Protein AF-A0A6G1EBF3-F1 (afdb_monomer_lite)

Sequence (66 aa):
MSSRSRSRARPSPASARITDEQIGDLVSKLQALLPEARLRSSDRVPSARVLQETCSYIRSLHRELK

pLDDT: mean 78.62, std 15.23, range [43.69, 95.31]

InterPro domains:
  IPR011598 Myc-type, basic helix-loop-helix (bHLH) domain [PS50888] (7-61)
  IPR036638 Helix-loop-helix DNA-binding domain superfamily [SSF47459] (4-65)
  IPR044293 Transcription factor PRE [PF23174] (19-65)
  IPR044293 Transcription factor PRE [PTHR46446] (1-65)

Organism: NCBI:txid110450

Foldseek 3Di:
DDDPPPPPPDPDPDPPPCDVVNVVVVLVVLLVPQPCSVVVVPDDDDSVVSVVSSVVVVVVVVVVVD

Secondary structure (DSSP, 8-state):
----------------PPPHHHHHHHHHHHHHH-TTTTT-TTS---HHHHHHHHHHHHHHHHHHT-

Structure (mmCIF, N/CA/C/O backbone):
data_AF-A0A6G1EBF3-F1
#
_entry.id   AF-A0A6G1EBF3-F1
#
loop_
_atom_site.group_PDB
_atom_site.id
_atom_site.type_symbol
_atom_site.label_atom_id
_atom_site.label_alt_id
_atom_site.label_comp_id
_atom_site.label_asym_id
_atom_site.label_entity_id
_atom_site.label_seq_id
_atom_site.pdbx_PDB_ins_code
_atom_site.Cartn_x
_atom_site.Cartn_y
_atom_site.Cartn_z
_atom_site.occupancy
_atom_site.B_iso_or_equiv
_atom_site.auth_seq_id
_atom_site.auth_comp_id
_atom_site.auth_asym_id
_atom_site.auth_atom_id
_atom_site.pdbx_PDB_model_num
ATOM 1 N N . MET A 1 1 ? 41.379 37.877 -29.659 1.00 43.69 1 MET A N 1
ATOM 2 C CA . MET A 1 1 ? 40.600 36.650 -29.943 1.00 43.69 1 MET A CA 1
ATOM 3 C C . MET A 1 1 ? 39.928 36.217 -28.648 1.00 43.69 1 MET A C 1
ATOM 5 O O . MET A 1 1 ? 40.630 35.881 -27.708 1.00 43.69 1 MET A O 1
ATOM 9 N N . SER A 1 2 ? 38.604 36.358 -28.542 1.00 45.94 2 SER A N 1
ATOM 10 C CA . SER A 1 2 ? 37.868 36.109 -27.294 1.00 45.94 2 SER A CA 1
ATOM 11 C C . SER A 1 2 ? 37.350 34.670 -27.280 1.00 45.94 2 SER A C 1
ATOM 13 O O . SER A 1 2 ? 36.503 34.299 -28.097 1.00 45.94 2 SER A O 1
ATOM 15 N N . SER A 1 3 ? 37.903 33.846 -26.393 1.00 51.84 3 SER A N 1
ATOM 16 C CA . SER A 1 3 ? 37.508 32.451 -26.206 1.00 51.84 3 SER A CA 1
ATOM 17 C C . SER A 1 3 ? 36.101 32.393 -25.612 1.00 51.84 3 SER A C 1
ATOM 19 O O . SER A 1 3 ? 35.907 32.577 -24.413 1.00 51.84 3 SER A O 1
ATOM 21 N N . ARG A 1 4 ? 35.094 32.157 -26.460 1.00 62.47 4 ARG A N 1
ATOM 22 C CA . ARG A 1 4 ? 33.717 31.901 -26.021 1.00 62.47 4 ARG A CA 1
ATOM 23 C C . ARG A 1 4 ? 33.654 30.530 -25.356 1.00 62.47 4 ARG A C 1
ATOM 25 O O . ARG A 1 4 ? 33.492 29.514 -26.031 1.00 62.47 4 ARG A O 1
ATOM 32 N N . SER A 1 5 ? 33.771 30.518 -24.033 1.00 62.56 5 SER A N 1
ATOM 33 C CA . SER A 1 5 ? 33.462 29.368 -23.188 1.00 62.56 5 SER A CA 1
ATOM 34 C C . SER A 1 5 ? 32.026 28.919 -23.456 1.00 62.56 5 SER A C 1
ATOM 36 O O . SER A 1 5 ? 31.064 29.538 -23.006 1.00 62.56 5 SER A O 1
ATOM 38 N N . ARG A 1 6 ? 31.869 27.851 -24.245 1.00 65.44 6 ARG A N 1
ATOM 39 C CA . ARG A 1 6 ? 30.586 27.172 -24.433 1.00 65.44 6 ARG A CA 1
ATOM 40 C C . ARG A 1 6 ? 30.294 26.399 -23.155 1.00 65.44 6 ARG A C 1
ATOM 42 O O . ARG A 1 6 ? 30.724 25.258 -23.010 1.00 65.44 6 ARG A O 1
ATOM 49 N N . SER A 1 7 ? 29.595 27.048 -22.227 1.00 61.25 7 SER A N 1
ATOM 50 C CA . SER A 1 7 ? 28.993 26.409 -21.060 1.00 61.25 7 SER A CA 1
ATOM 51 C C . SER A 1 7 ? 28.138 25.241 -21.537 1.00 61.25 7 SER A C 1
ATOM 53 O O . SER A 1 7 ? 27.046 25.418 -22.074 1.00 61.25 7 SER A O 1
ATOM 55 N N . ARG A 1 8 ? 28.686 24.033 -21.413 1.00 66.50 8 ARG A N 1
ATOM 56 C CA . ARG A 1 8 ? 28.014 22.786 -21.756 1.00 66.50 8 ARG A CA 1
ATOM 57 C C . ARG A 1 8 ? 26.926 22.595 -20.709 1.00 66.50 8 ARG A C 1
ATOM 59 O O . ARG A 1 8 ? 27.220 22.215 -19.579 1.00 66.50 8 ARG A O 1
ATOM 66 N N . ALA A 1 9 ? 25.694 22.955 -21.061 1.00 65.31 9 ALA A N 1
ATOM 67 C CA . ALA A 1 9 ? 24.533 22.738 -20.215 1.00 65.31 9 ALA A CA 1
ATOM 68 C C . ALA A 1 9 ? 24.515 21.259 -19.807 1.00 65.31 9 ALA A C 1
ATOM 70 O O . ALA A 1 9 ? 24.415 20.378 -20.663 1.00 65.31 9 ALA A O 1
ATOM 71 N N . ARG A 1 10 ? 24.694 20.982 -18.508 1.00 66.19 10 ARG A N 1
ATOM 72 C CA . ARG A 1 10 ? 24.445 19.646 -17.959 1.00 66.19 10 ARG A CA 1
ATOM 73 C C . ARG A 1 10 ? 22.979 19.348 -18.265 1.00 66.19 10 ARG A C 1
ATOM 75 O O . ARG A 1 10 ? 22.144 20.163 -17.873 1.00 66.19 10 ARG A O 1
ATOM 82 N N . PRO A 1 11 ? 22.646 18.252 -18.966 1.00 64.75 11 PRO A N 1
ATOM 83 C CA . PRO A 1 11 ? 21.258 17.849 -19.064 1.00 64.75 11 PRO A CA 1
ATOM 84 C C . PRO A 1 11 ? 20.772 17.624 -17.633 1.00 64.75 11 PRO A C 1
ATOM 86 O O . PRO A 1 11 ? 21.286 16.759 -16.922 1.00 64.75 11 PRO A O 1
ATOM 89 N N . SER A 1 12 ? 19.848 18.472 -17.183 1.00 64.31 12 SER A N 1
ATOM 90 C CA . SER A 1 12 ? 19.093 18.224 -15.961 1.00 64.31 12 SER A CA 1
ATOM 91 C C . SER A 1 12 ? 18.510 16.819 -16.081 1.00 64.31 12 SER A C 1
ATOM 93 O O . SER A 1 12 ? 18.010 16.495 -17.164 1.00 64.31 12 SER A O 1
ATOM 95 N N . PRO A 1 13 ? 18.588 15.971 -15.040 1.00 64.44 13 PRO A N 1
ATOM 96 C CA . PRO A 1 13 ? 17.924 14.681 -15.078 1.00 64.4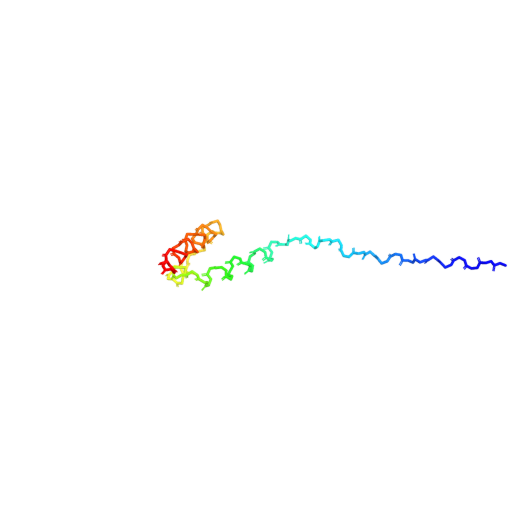4 13 PRO A CA 1
ATOM 97 C C . PRO A 1 13 ? 16.450 14.974 -15.339 1.00 64.44 13 PRO A C 1
ATOM 99 O O . PRO A 1 13 ? 15.768 15.573 -14.506 1.00 64.44 13 PRO A O 1
ATOM 102 N N . ALA A 1 14 ? 16.000 14.658 -16.554 1.00 61.00 14 ALA A N 1
ATOM 103 C CA . ALA A 1 14 ? 14.599 14.706 -16.912 1.00 61.00 14 ALA A CA 1
ATOM 104 C C . ALA A 1 14 ? 13.867 13.954 -15.806 1.00 61.00 14 ALA A C 1
ATOM 106 O O . ALA A 1 14 ? 14.296 12.846 -15.483 1.00 61.00 14 ALA A O 1
ATOM 107 N N . SER A 1 15 ? 12.871 14.604 -15.190 1.00 62.41 15 SER A N 1
ATOM 108 C CA . SER A 1 15 ? 12.018 14.050 -14.133 1.00 62.41 15 SER A CA 1
ATOM 109 C C . SER A 1 15 ? 11.911 12.540 -14.324 1.00 62.41 15 SER A C 1
ATOM 111 O O . SER A 1 15 ? 11.376 12.099 -15.344 1.00 62.41 15 SER A O 1
ATOM 113 N N . ALA A 1 16 ? 12.602 11.785 -13.459 1.00 68.50 16 ALA A N 1
ATOM 114 C CA . ALA A 1 16 ? 12.845 10.369 -13.680 1.00 68.50 16 ALA A CA 1
ATOM 115 C C . ALA A 1 16 ? 11.485 9.709 -13.884 1.00 68.50 16 ALA A C 1
ATOM 117 O O . ALA A 1 16 ? 10.642 9.742 -12.986 1.00 68.50 16 ALA A O 1
ATOM 118 N N . ARG A 1 17 ? 11.233 9.215 -15.102 1.00 81.75 17 ARG A N 1
ATOM 119 C CA . ARG A 1 17 ? 9.978 8.533 -15.405 1.00 81.75 17 ARG A CA 1
ATOM 120 C C . ARG A 1 17 ? 9.868 7.384 -14.417 1.00 81.75 17 ARG A C 1
ATOM 122 O O . ARG A 1 17 ? 10.789 6.576 -14.335 1.00 81.75 17 ARG A O 1
ATOM 129 N N . ILE A 1 18 ? 8.776 7.370 -13.660 1.00 86.00 18 ILE A N 1
ATOM 130 C CA . ILE A 1 18 ? 8.481 6.292 -12.722 1.00 86.00 18 ILE A CA 1
ATOM 131 C C . ILE A 1 18 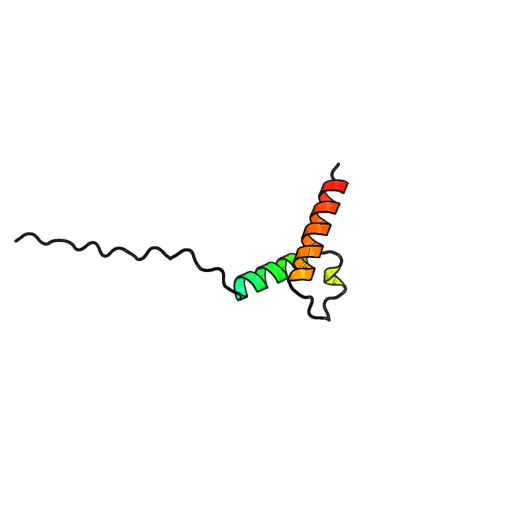? 8.499 4.989 -13.522 1.00 86.00 18 ILE A C 1
ATOM 133 O O . ILE A 1 18 ? 7.815 4.898 -14.544 1.00 86.00 18 ILE A O 1
ATOM 137 N N . THR A 1 19 ? 9.312 4.029 -13.091 1.00 89.81 19 THR A N 1
ATOM 138 C CA . THR A 1 19 ? 9.433 2.732 -13.765 1.00 89.81 19 THR A CA 1
ATOM 139 C C . THR A 1 19 ? 8.498 1.698 -13.142 1.00 89.81 19 THR A C 1
ATOM 141 O O . THR A 1 19 ? 8.089 1.832 -11.984 1.00 89.81 19 THR A O 1
ATOM 144 N N . ASP A 1 20 ? 8.160 0.652 -13.895 1.00 88.94 20 ASP A N 1
ATOM 145 C CA . ASP A 1 20 ? 7.288 -0.423 -13.408 1.00 88.94 20 ASP A CA 1
ATOM 146 C C . ASP A 1 20 ? 7.904 -1.168 -12.215 1.00 88.94 20 ASP A C 1
ATOM 148 O O . ASP A 1 20 ? 7.181 -1.608 -11.321 1.00 88.94 20 ASP A O 1
ATOM 152 N N . GLU A 1 21 ? 9.236 -1.241 -12.133 1.00 90.38 21 GLU A N 1
ATOM 153 C CA . GLU A 1 21 ? 9.943 -1.805 -10.979 1.00 90.38 21 GLU A CA 1
ATOM 154 C C . GLU A 1 21 ? 9.709 -0.959 -9.725 1.00 90.38 21 GLU A C 1
ATOM 156 O O . GLU A 1 21 ? 9.385 -1.493 -8.666 1.00 90.38 21 GLU A O 1
ATOM 161 N N . GLN A 1 22 ? 9.784 0.372 -9.847 1.00 92.44 22 GLN A N 1
ATOM 162 C CA . GLN A 1 22 ? 9.506 1.280 -8.731 1.00 92.44 22 GLN A CA 1
ATOM 163 C C . GLN A 1 22 ? 8.046 1.180 -8.268 1.00 92.44 22 GLN A C 1
ATOM 165 O O . GLN A 1 22 ? 7.766 1.265 -7.069 1.00 92.44 22 GLN A O 1
ATOM 170 N N . ILE A 1 23 ? 7.114 0.975 -9.204 1.00 90.81 23 ILE A N 1
ATOM 171 C CA . ILE A 1 23 ? 5.700 0.726 -8.896 1.00 90.81 23 ILE A CA 1
ATOM 172 C C . ILE A 1 23 ? 5.551 -0.617 -8.167 1.00 90.81 23 ILE A C 1
ATOM 174 O O . ILE A 1 23 ? 4.860 -0.683 -7.149 1.00 90.81 23 ILE A O 1
ATOM 178 N N . GLY A 1 24 ? 6.223 -1.670 -8.637 1.00 90.94 24 GLY A N 1
ATOM 179 C CA . GLY A 1 24 ? 6.223 -2.994 -8.012 1.00 90.94 24 GLY A CA 1
ATOM 180 C C . GLY A 1 24 ? 6.766 -2.983 -6.580 1.00 90.94 24 GLY A C 1
ATOM 181 O O . GLY A 1 24 ? 6.141 -3.545 -5.675 1.00 90.94 24 GLY A O 1
ATOM 182 N N . ASP A 1 25 ? 7.872 -2.278 -6.345 1.00 92.06 25 ASP A N 1
ATOM 183 C CA . ASP A 1 25 ? 8.459 -2.102 -5.014 1.00 92.06 25 ASP A CA 1
ATOM 184 C C . ASP A 1 25 ? 7.505 -1.373 -4.065 1.00 92.06 25 ASP A C 1
ATOM 186 O O . ASP A 1 25 ? 7.363 -1.743 -2.895 1.00 92.06 25 ASP A O 1
ATOM 190 N N . LEU A 1 26 ? 6.827 -0.333 -4.559 1.00 93.38 26 LEU A N 1
ATOM 191 C CA . LEU A 1 26 ? 5.848 0.406 -3.772 1.00 93.38 26 LEU A CA 1
ATOM 192 C C . LEU A 1 26 ? 4.654 -0.477 -3.398 1.00 93.38 26 LEU A C 1
ATOM 194 O O . LEU A 1 26 ? 4.261 -0.509 -2.233 1.00 93.38 26 LEU A O 1
ATOM 198 N N . VAL A 1 27 ? 4.108 -1.228 -4.357 1.00 91.06 27 VAL A N 1
ATOM 199 C CA . VAL A 1 27 ? 2.999 -2.165 -4.115 1.00 91.06 27 VAL A CA 1
ATOM 200 C C . VAL A 1 27 ? 3.404 -3.230 -3.095 1.00 91.06 27 VAL A C 1
ATOM 202 O O . VAL A 1 27 ? 2.640 -3.503 -2.172 1.00 91.06 27 VAL A O 1
ATOM 205 N N . SER A 1 28 ? 4.624 -3.763 -3.191 1.00 89.00 28 SER A N 1
ATOM 206 C CA . SER A 1 28 ? 5.148 -4.755 -2.242 1.00 89.00 28 SER A CA 1
ATOM 207 C C . SER A 1 28 ? 5.239 -4.194 -0.818 1.00 89.00 28 SER A C 1
ATOM 209 O O . SER A 1 28 ? 4.851 -4.854 0.148 1.00 89.00 28 SER A O 1
ATOM 211 N N . LYS A 1 29 ? 5.688 -2.940 -0.672 1.00 92.31 29 LYS A N 1
ATOM 212 C CA . LYS A 1 29 ? 5.718 -2.245 0.625 1.00 92.31 29 LYS A CA 1
ATOM 213 C C . LYS A 1 29 ? 4.317 -2.021 1.190 1.00 92.31 29 LYS A C 1
ATOM 215 O O . LYS A 1 29 ? 4.110 -2.251 2.377 1.00 92.31 29 LYS A O 1
ATOM 220 N N . LEU A 1 30 ? 3.357 -1.608 0.360 1.00 92.38 30 LEU A N 1
ATOM 221 C CA . LEU A 1 30 ? 1.962 -1.441 0.783 1.00 92.38 30 LEU A CA 1
ATOM 222 C C . LEU A 1 30 ? 1.358 -2.766 1.252 1.00 92.38 30 LEU A C 1
ATOM 224 O O . LEU A 1 30 ? 0.741 -2.820 2.313 1.00 92.38 30 LEU A O 1
ATOM 228 N N . GLN A 1 31 ? 1.608 -3.849 0.516 1.00 88.81 31 GLN A N 1
ATOM 229 C CA . GLN A 1 31 ? 1.137 -5.181 0.877 1.00 88.81 31 GLN A CA 1
ATOM 230 C C . GLN A 1 31 ? 1.664 -5.630 2.251 1.00 88.81 31 GLN A C 1
ATOM 232 O O . GLN A 1 31 ? 0.911 -6.187 3.044 1.00 88.81 31 GLN A O 1
ATOM 237 N N . ALA A 1 32 ? 2.926 -5.341 2.582 1.00 87.00 32 ALA A N 1
ATOM 238 C CA . ALA A 1 32 ? 3.509 -5.697 3.879 1.00 87.00 32 ALA A CA 1
ATOM 239 C C . ALA A 1 32 ? 2.854 -4.978 5.079 1.00 87.00 32 ALA A C 1
ATOM 241 O O . ALA A 1 32 ? 2.925 -5.470 6.213 1.00 87.00 32 ALA A O 1
ATOM 242 N N . LEU A 1 33 ? 2.222 -3.824 4.848 1.00 89.75 33 LEU A N 1
ATOM 243 C CA . LEU A 1 33 ? 1.539 -3.030 5.874 1.00 89.75 33 LEU A CA 1
ATOM 244 C C . LEU A 1 33 ? 0.085 -3.458 6.097 1.00 89.75 33 LEU A C 1
ATOM 246 O O . LEU A 1 33 ? -0.514 -3.073 7.100 1.00 89.75 33 LEU A O 1
ATOM 250 N N . LEU A 1 34 ? -0.481 -4.250 5.18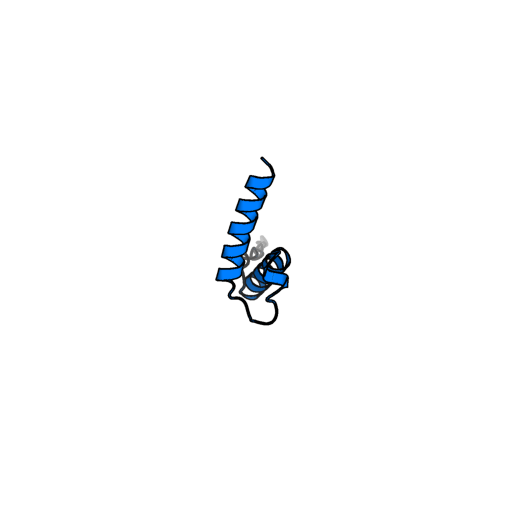7 1.00 88.19 34 LEU A N 1
ATOM 251 C CA . LEU A 1 34 ? -1.858 -4.706 5.282 1.00 88.19 34 LEU A CA 1
ATOM 252 C C . LEU A 1 34 ? -1.986 -5.904 6.235 1.00 88.19 34 LEU A C 1
ATOM 254 O O . LEU A 1 34 ? -1.271 -6.896 6.066 1.00 88.19 34 LEU A O 1
ATOM 258 N N . PRO A 1 35 ? -2.918 -5.861 7.206 1.00 80.00 35 PRO A N 1
ATOM 259 C CA . PRO A 1 35 ? -3.116 -6.962 8.147 1.00 80.00 35 PRO A CA 1
ATOM 260 C C . PRO A 1 35 ? -3.591 -8.252 7.458 1.00 80.00 35 PRO A C 1
ATOM 262 O O . PRO A 1 35 ? -3.134 -9.336 7.817 1.00 80.00 35 PRO A O 1
ATOM 265 N N . GLU A 1 36 ? -4.436 -8.156 6.426 1.00 65.69 36 GLU A N 1
ATOM 266 C CA . GLU A 1 36 ? -4.984 -9.329 5.725 1.00 65.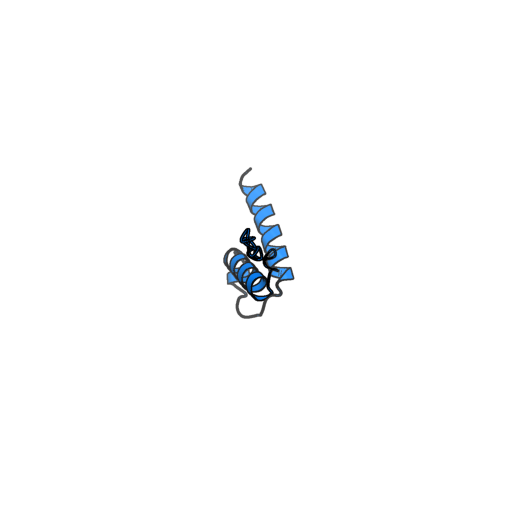69 36 GLU A CA 1
ATOM 267 C C . GLU A 1 36 ? -4.077 -9.880 4.615 1.00 65.69 36 GLU A C 1
ATOM 269 O O . GLU A 1 36 ? -4.066 -11.086 4.355 1.00 65.69 36 GLU A O 1
ATOM 274 N N . ALA A 1 37 ? -3.247 -9.035 3.998 1.00 63.25 37 ALA A N 1
ATOM 275 C CA . ALA A 1 37 ? -2.372 -9.464 2.908 1.00 63.25 37 ALA A CA 1
ATOM 276 C C . ALA A 1 37 ? -1.259 -10.422 3.370 1.00 63.25 37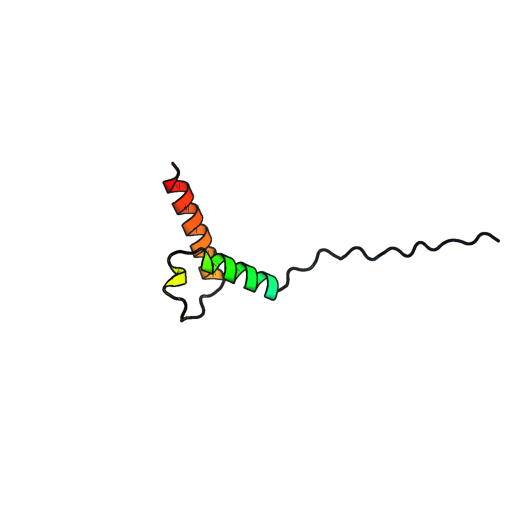 ALA A C 1
ATOM 278 O O . ALA A 1 37 ? -0.714 -11.177 2.563 1.00 63.25 37 ALA A O 1
ATOM 279 N N . ARG A 1 38 ? -0.957 -10.441 4.676 1.00 60.41 38 ARG A N 1
ATOM 280 C CA . ARG A 1 38 ? -0.010 -11.384 5.290 1.00 60.41 38 ARG A CA 1
ATOM 281 C C . ARG A 1 38 ? -0.525 -12.827 5.319 1.00 60.41 38 ARG A C 1
ATOM 283 O O . ARG A 1 38 ? 0.292 -13.740 5.321 1.00 60.41 38 ARG A O 1
ATOM 290 N N . LEU A 1 39 ? -1.844 -13.047 5.314 1.00 55.44 39 LEU A N 1
ATOM 291 C CA . LEU A 1 39 ? -2.446 -14.389 5.391 1.00 55.44 39 LEU A CA 1
ATOM 292 C C . LEU A 1 39 ? -2.640 -15.048 4.018 1.00 55.44 39 LEU A C 1
ATOM 294 O O . LEU A 1 39 ? -2.787 -16.264 3.933 1.00 55.44 39 LEU A O 1
ATOM 298 N N . ARG A 1 40 ? -2.653 -14.258 2.938 1.00 61.06 40 ARG A N 1
ATOM 299 C CA . ARG A 1 40 ? -2.996 -14.710 1.575 1.00 61.06 40 ARG A CA 1
ATOM 300 C C . ARG A 1 40 ? -1.799 -14.745 0.619 1.00 61.06 40 ARG A C 1
ATOM 302 O O . ARG A 1 40 ? -1.988 -14.848 -0.588 1.00 61.06 40 ARG A O 1
ATOM 309 N N . SER A 1 41 ? -0.577 -14.689 1.152 1.00 54.84 41 SER A N 1
ATOM 310 C CA . SER A 1 41 ? 0.679 -14.481 0.409 1.00 54.84 41 SER A CA 1
ATOM 311 C C . SER A 1 41 ? 1.057 -15.566 -0.610 1.00 54.84 41 SER A C 1
ATOM 313 O O . SER A 1 41 ? 2.051 -15.400 -1.313 1.00 54.84 41 SER A O 1
ATOM 315 N N . SER A 1 42 ? 0.292 -16.655 -0.719 1.00 58.06 42 SER A N 1
ATOM 316 C CA . SER A 1 42 ? 0.581 -17.723 -1.679 1.00 58.06 42 SER A CA 1
ATOM 317 C C . SER A 1 42 ? -0.004 -17.481 -3.073 1.00 58.06 42 SER A C 1
ATOM 319 O O . SER A 1 42 ? 0.463 -18.114 -4.016 1.00 58.06 42 SER A O 1
ATOM 321 N N . ASP A 1 43 ? -0.983 -16.582 -3.223 1.00 60.53 43 ASP A N 1
ATOM 322 C CA . ASP A 1 43 ? -1.544 -16.225 -4.528 1.00 60.53 43 ASP A CA 1
ATOM 323 C C . ASP A 1 43 ? -1.155 -14.794 -4.893 1.00 60.53 43 ASP A C 1
ATOM 325 O O . ASP A 1 43 ? -1.208 -13.879 -4.069 1.00 60.53 43 ASP A O 1
ATOM 329 N N . ARG A 1 44 ? -0.724 -14.592 -6.138 1.00 71.00 44 ARG A N 1
ATOM 330 C CA . ARG A 1 44 ? -0.225 -13.306 -6.639 1.00 71.00 44 ARG A CA 1
ATOM 331 C C . ARG A 1 44 ? -1.357 -12.272 -6.635 1.00 71.00 44 ARG A C 1
ATOM 333 O O . ARG A 1 44 ? -2.117 -12.169 -7.596 1.00 71.00 44 ARG A O 1
ATOM 340 N N . VAL A 1 45 ? -1.476 -11.505 -5.551 1.00 78.00 45 VAL A N 1
ATOM 341 C CA . VAL A 1 45 ? -2.518 -10.481 -5.398 1.00 78.00 45 VAL A CA 1
ATOM 342 C C . VAL A 1 45 ? -2.306 -9.373 -6.442 1.00 78.00 45 VAL A C 1
ATOM 344 O O . VAL A 1 45 ? -1.208 -8.820 -6.531 1.00 78.00 45 VAL A O 1
ATOM 347 N N . PRO A 1 46 ? -3.328 -9.009 -7.240 1.00 87.69 46 PRO A N 1
ATOM 348 C CA . PRO A 1 46 ? -3.218 -7.911 -8.197 1.00 87.69 46 PRO A CA 1
ATOM 349 C C . PRO A 1 46 ? -2.921 -6.573 -7.507 1.00 87.69 46 PRO A C 1
ATOM 351 O O . PRO A 1 46 ? -3.546 -6.248 -6.496 1.00 87.69 46 PRO A O 1
ATOM 354 N N . SER A 1 47 ? -2.068 -5.729 -8.098 1.00 88.31 47 SER A N 1
ATOM 355 C CA . SER A 1 47 ? -1.717 -4.410 -7.538 1.00 88.31 47 SER A CA 1
ATOM 356 C C . SER A 1 47 ? -2.940 -3.537 -7.233 1.00 88.31 47 SER A C 1
ATOM 358 O O . SER A 1 47 ? -2.982 -2.854 -6.214 1.00 88.31 47 SER A O 1
ATOM 360 N N . ALA A 1 48 ? -3.978 -3.603 -8.073 1.00 90.25 48 ALA A N 1
ATOM 361 C CA . ALA A 1 48 ? -5.229 -2.874 -7.859 1.00 90.25 48 ALA A CA 1
ATOM 362 C C . ALA A 1 48 ? -5.940 -3.276 -6.552 1.00 90.25 48 ALA A C 1
ATOM 364 O O . ALA A 1 48 ? -6.488 -2.419 -5.860 1.00 90.25 48 ALA A O 1
ATOM 365 N N . ARG A 1 49 ? -5.891 -4.564 -6.184 1.00 88.94 49 ARG A N 1
ATOM 366 C CA . ARG A 1 49 ? -6.449 -5.062 -4.920 1.00 88.94 49 ARG A CA 1
ATOM 367 C C . ARG A 1 49 ? -5.654 -4.552 -3.724 1.00 88.94 49 ARG A C 1
ATOM 369 O O . ARG A 1 49 ? -6.260 -4.022 -2.799 1.00 88.94 49 ARG A O 1
ATOM 376 N N . VAL A 1 50 ? -4.322 -4.619 -3.789 1.00 90.56 50 VAL A N 1
ATOM 377 C CA . VAL A 1 50 ? -3.437 -4.091 -2.733 1.00 90.56 50 VAL A CA 1
ATOM 378 C C . VAL A 1 50 ? -3.720 -2.609 -2.476 1.00 90.56 50 VAL A C 1
ATOM 380 O O . VAL A 1 50 ? -3.860 -2.189 -1.328 1.00 90.56 50 VAL A O 1
ATOM 383 N N . LEU A 1 51 ? -3.870 -1.808 -3.534 1.00 93.00 51 LEU A N 1
ATOM 384 C CA . LEU A 1 51 ? -4.193 -0.384 -3.411 1.00 93.00 51 LEU A CA 1
ATOM 385 C C . LEU A 1 51 ? -5.568 -0.161 -2.759 1.00 93.00 51 LEU A C 1
ATOM 387 O O . LEU A 1 51 ? -5.693 0.650 -1.840 1.00 93.00 51 LEU A O 1
ATOM 391 N N . GLN A 1 52 ? -6.592 -0.907 -3.187 1.00 93.50 52 GLN A N 1
ATOM 392 C CA . GLN A 1 52 ? -7.944 -0.810 -2.630 1.00 93.50 52 GLN A CA 1
ATOM 393 C C . GLN A 1 52 ? -7.990 -1.161 -1.135 1.00 93.50 52 GLN A C 1
ATOM 395 O O . GLN A 1 52 ? -8.631 -0.453 -0.347 1.00 93.50 52 GLN A O 1
ATOM 400 N N . GLU A 1 53 ? -7.331 -2.249 -0.741 1.00 91.94 53 GLU A N 1
ATOM 401 C CA . GLU A 1 53 ? -7.245 -2.679 0.655 1.00 91.94 53 GLU A CA 1
ATOM 402 C C . GLU A 1 53 ? -6.494 -1.647 1.491 1.00 91.94 53 GLU A C 1
ATOM 404 O O . GLU A 1 53 ? -6.981 -1.255 2.549 1.00 91.94 53 GLU A O 1
ATOM 409 N N . THR A 1 54 ? -5.388 -1.106 0.970 1.00 93.81 54 THR A N 1
ATOM 410 C CA . THR A 1 54 ? -4.615 -0.046 1.638 1.00 93.81 54 THR A CA 1
ATOM 411 C C . THR A 1 54 ? -5.487 1.173 1.924 1.00 93.81 54 THR A C 1
ATOM 413 O O . THR A 1 54 ? -5.558 1.634 3.064 1.00 93.81 54 THR A O 1
ATOM 416 N N . CYS A 1 55 ? -6.217 1.679 0.926 1.00 95.00 55 CYS A N 1
ATOM 417 C CA . CYS A 1 55 ? -7.117 2.817 1.122 1.00 95.00 55 CYS A CA 1
ATOM 418 C C . CYS A 1 55 ? -8.244 2.512 2.118 1.00 95.00 55 CYS A C 1
ATOM 420 O O . CYS A 1 55 ? -8.705 3.398 2.838 1.00 95.00 55 CYS A O 1
ATOM 422 N N . SER A 1 56 ? -8.728 1.273 2.155 1.00 94.00 56 SER A N 1
ATOM 423 C CA . SER A 1 56 ? -9.772 0.861 3.096 1.00 94.00 56 SER A CA 1
ATOM 424 C C . SER A 1 56 ? -9.240 0.786 4.524 1.00 94.00 56 SER A C 1
ATOM 426 O O . SER A 1 56 ? -9.886 1.316 5.425 1.00 94.00 56 SER A O 1
ATOM 428 N N . TYR A 1 57 ? -8.033 0.254 4.704 1.00 93.38 57 TYR A N 1
ATOM 429 C CA . TYR A 1 57 ? -7.357 0.173 5.994 1.00 93.38 57 TYR A CA 1
ATOM 430 C C . TYR A 1 57 ? -6.999 1.554 6.560 1.00 93.38 57 TYR A C 1
ATOM 432 O O . TYR A 1 57 ? -7.289 1.851 7.713 1.00 93.38 57 TYR A O 1
ATOM 440 N N . ILE A 1 58 ? -6.475 2.469 5.739 1.00 94.12 58 ILE A N 1
ATOM 441 C CA . ILE A 1 58 ? -6.232 3.855 6.179 1.00 94.12 58 ILE A CA 1
ATOM 442 C C . ILE A 1 58 ? -7.540 4.512 6.652 1.00 94.12 58 ILE A C 1
ATOM 444 O O . ILE A 1 58 ? -7.566 5.208 7.668 1.00 94.12 58 ILE A O 1
ATOM 448 N N . ARG A 1 59 ? -8.652 4.276 5.939 1.00 95.31 59 ARG A N 1
ATOM 449 C CA . ARG A 1 59 ? -9.966 4.805 6.331 1.00 95.31 59 ARG A CA 1
ATOM 450 C C . ARG A 1 59 ? -10.477 4.217 7.645 1.00 95.31 59 ARG A C 1
ATOM 452 O O . ARG A 1 59 ? -11.141 4.955 8.370 1.00 95.31 59 ARG A O 1
ATOM 459 N N . SER A 1 60 ? -10.220 2.941 7.945 1.00 93.25 60 SER A N 1
ATOM 460 C CA . SER A 1 60 ? -10.606 2.346 9.233 1.00 93.25 60 SER A CA 1
ATOM 461 C C . SER A 1 60 ? -9.741 2.884 10.370 1.00 93.25 60 SER A C 1
ATOM 463 O O . SER A 1 60 ? -10.293 3.361 11.356 1.00 93.25 60 SER A O 1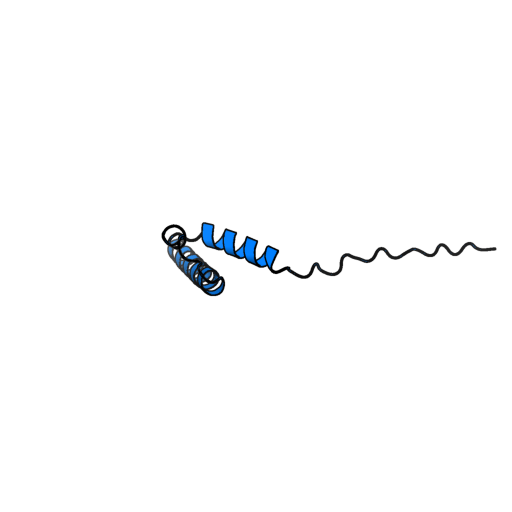
ATOM 465 N N . LEU A 1 61 ? -8.421 2.961 10.180 1.00 93.44 61 LEU A N 1
ATOM 466 C CA . LEU A 1 61 ? -7.500 3.527 11.171 1.00 93.44 61 LEU A CA 1
ATOM 467 C C . LEU A 1 61 ? -7.864 4.969 11.547 1.00 93.44 61 LEU A C 1
ATOM 469 O O . LEU A 1 61 ? -7.926 5.317 12.722 1.00 93.44 61 LEU A O 1
ATOM 473 N N . HIS A 1 62 ? -8.189 5.815 10.566 1.00 93.56 62 HIS A N 1
ATOM 474 C CA . HIS A 1 62 ? -8.648 7.182 10.842 1.00 93.56 62 HIS A CA 1
ATOM 475 C C . HIS A 1 62 ? -9.975 7.261 11.614 1.00 93.56 62 HIS A C 1
ATOM 477 O O . HIS A 1 62 ? -10.285 8.316 12.166 1.00 93.56 62 HIS A O 1
ATOM 483 N N . ARG A 1 63 ? -10.793 6.201 11.616 1.00 94.44 63 ARG A N 1
ATOM 484 C CA . ARG A 1 63 ? -12.025 6.137 12.417 1.00 94.44 63 ARG A CA 1
ATOM 485 C C . ARG A 1 63 ? -11.751 5.687 13.848 1.00 94.44 63 ARG A C 1
ATOM 487 O O . ARG A 1 63 ? -12.450 6.150 14.731 1.00 94.44 63 ARG A O 1
ATOM 494 N N . GLU A 1 64 ? -10.760 4.825 14.056 1.00 89.62 64 GLU A N 1
ATOM 495 C CA . GLU A 1 64 ? -10.375 4.309 15.379 1.00 89.62 64 GLU A CA 1
ATOM 496 C C . GLU A 1 64 ? -9.646 5.348 16.246 1.00 89.62 64 GLU A C 1
ATOM 498 O O . GLU A 1 64 ? -9.657 5.247 17.466 1.00 89.62 64 GLU A O 1
ATOM 503 N N . LEU A 1 65 ? -9.030 6.361 15.629 1.00 80.44 65 LEU A N 1
ATOM 504 C CA . LEU A 1 65 ? -8.341 7.458 16.324 1.00 80.44 65 LEU A CA 1
ATOM 505 C C . LEU A 1 65 ? -9.259 8.642 16.702 1.00 80.44 65 LEU A C 1
ATOM 507 O O . LEU A 1 65 ? -8.754 9.709 17.056 1.00 80.44 65 LEU A O 1
ATOM 511 N N . LYS A 1 66 ? -10.582 8.488 16.585 1.00 54.56 66 LYS A N 1
ATOM 512 C CA . LYS A 1 66 ? -11.592 9.471 17.012 1.00 54.56 66 LYS A CA 1
ATOM 513 C C . LYS A 1 66 ? -12.330 8.976 18.242 1.00 54.56 66 LYS A C 1
ATOM 515 O O . LYS A 1 66 ? -12.653 9.845 19.078 1.00 54.56 66 LYS A O 1
#

Radius of gyration: 22.28 Å; chains: 1; bounding box: 53×54×47 Å